Protein AF-A0A7C1Z203-F1 (afdb_monomer_lite)

Secondary structure (DSSP, 8-state):
--------TT--PPP-THHHHHHHHHTTPEE--HHHHHHHTTSHHHHTTSS-EESSHHHHHHHHHTT--------------

Sequence (81 aa):
MGNDFKLDPWGSSAIVGEDYIRLIKEFGIEEIDEKIMQKIQENRFMRRKIMFGHHDLQYVFKAIENNQLWAVMSGISSYSY

pLDDT: mean 82.62, std 13.57, range [35.0, 98.5]

Radius of gyration: 16.4 Å; chains: 1; bounding box: 37×38×46 Å

Foldseek 3Di:
DDDPDDDDPPDDDDDDDPSVVVVCVVVVWDFCDPVNCVVPVVDPCSVVCVPTTDDPCVVVVVCVVVVHDDDDDDDDDDDDD

Structure (mmCIF, N/CA/C/O backbone):
data_AF-A0A7C1Z203-F1
#
_entry.id   AF-A0A7C1Z203-F1
#
loop_
_atom_site.group_PDB
_atom_site.id
_atom_site.type_symbol
_atom_site.label_atom_id
_atom_site.lab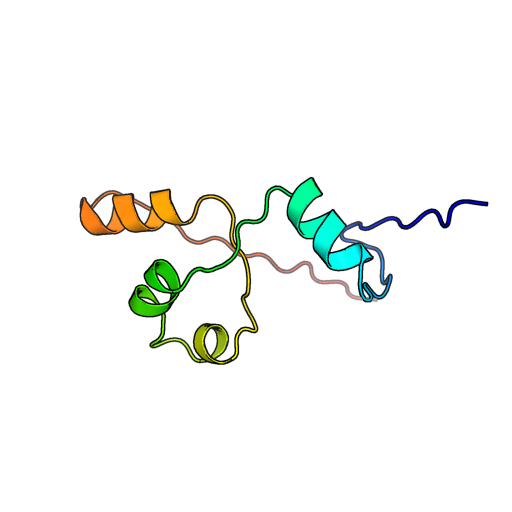el_alt_id
_atom_site.label_comp_id
_atom_site.label_asym_id
_atom_si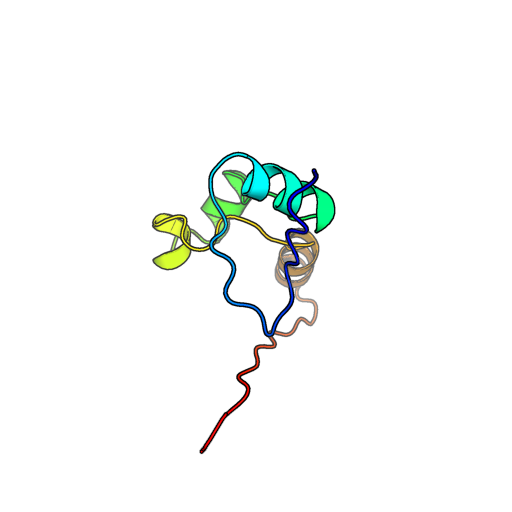te.label_entity_id
_atom_site.label_seq_id
_atom_site.pdbx_PDB_ins_code
_atom_site.Cartn_x
_atom_site.Cartn_y
_atom_site.Cartn_z
_atom_site.occupancy
_atom_site.B_iso_or_equiv
_atom_site.auth_seq_id
_atom_site.auth_comp_id
_atom_site.auth_asym_id
_atom_site.auth_atom_id
_atom_site.pdbx_PDB_model_num
ATOM 1 N N . MET A 1 1 ? 12.594 -1.164 -33.941 1.00 35.00 1 MET A N 1
ATOM 2 C CA . MET A 1 1 ? 12.529 -2.521 -33.365 1.00 35.00 1 MET A CA 1
ATOM 3 C C . MET A 1 1 ? 12.183 -2.331 -31.903 1.00 35.00 1 MET A C 1
ATOM 5 O O . MET A 1 1 ? 12.970 -1.711 -31.202 1.00 35.00 1 MET A O 1
ATOM 9 N N . GLY A 1 2 ? 10.946 -2.658 -31.522 1.00 42.12 2 GLY A N 1
ATOM 10 C CA . GLY A 1 2 ? 10.441 -2.424 -30.169 1.00 42.12 2 GLY A CA 1
ATOM 11 C C . GLY A 1 2 ? 11.201 -3.303 -29.190 1.00 42.12 2 GLY A C 1
ATOM 12 O O . GLY A 1 2 ? 11.380 -4.488 -29.450 1.00 42.12 2 GLY A O 1
ATOM 13 N N . ASN A 1 3 ? 11.711 -2.708 -28.120 1.00 53.94 3 ASN A N 1
ATOM 14 C CA . ASN A 1 3 ? 12.300 -3.468 -27.034 1.00 53.94 3 ASN A CA 1
ATOM 15 C C . ASN A 1 3 ? 11.152 -4.246 -26.369 1.00 53.94 3 ASN A C 1
ATOM 17 O O . ASN A 1 3 ? 10.229 -3.617 -25.848 1.00 53.94 3 ASN A O 1
ATOM 21 N N . ASP A 1 4 ? 11.168 -5.579 -26.443 1.00 58.34 4 ASP A N 1
ATOM 22 C CA . ASP A 1 4 ? 10.207 -6.459 -25.765 1.00 58.34 4 ASP A CA 1
ATOM 23 C C . ASP A 1 4 ? 10.464 -6.403 -24.252 1.00 58.34 4 ASP A C 1
ATOM 25 O O . ASP A 1 4 ? 11.063 -7.290 -23.644 1.00 58.34 4 ASP A O 1
ATOM 29 N N . PHE A 1 5 ? 10.059 -5.296 -23.632 1.00 61.28 5 PHE A N 1
ATOM 30 C CA . PHE A 1 5 ? 10.125 -5.119 -22.191 1.00 61.28 5 PHE A CA 1
ATOM 31 C C . PHE A 1 5 ? 9.043 -5.983 -21.540 1.00 61.28 5 PHE A C 1
ATOM 33 O O . PHE A 1 5 ? 7.864 -5.624 -21.513 1.00 61.28 5 PHE A O 1
ATOM 40 N N . LYS A 1 6 ? 9.448 -7.150 -21.036 1.00 65.00 6 LYS A N 1
ATOM 41 C CA . LYS A 1 6 ? 8.587 -8.066 -20.292 1.00 65.00 6 LYS A CA 1
ATOM 42 C C . LYS A 1 6 ? 8.811 -7.860 -18.795 1.00 65.00 6 LYS A C 1
ATOM 44 O O . LYS A 1 6 ? 9.873 -8.195 -18.271 1.00 65.00 6 LYS A O 1
ATOM 49 N N . LEU A 1 7 ? 7.818 -7.273 -18.125 1.00 68.94 7 LEU A N 1
ATOM 50 C CA . LEU A 1 7 ? 7.741 -7.264 -16.668 1.00 68.94 7 LEU A CA 1
ATOM 51 C C . LEU A 1 7 ? 6.993 -8.524 -16.240 1.00 68.94 7 LEU A C 1
ATOM 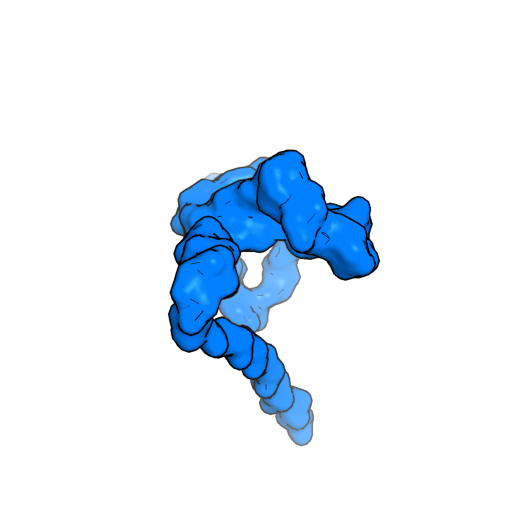53 O O . LEU A 1 7 ? 5.791 -8.646 -16.472 1.00 68.94 7 LEU A O 1
ATOM 57 N N . ASP A 1 8 ? 7.705 -9.468 -15.640 1.00 76.69 8 ASP A N 1
ATOM 58 C CA . ASP A 1 8 ? 7.105 -10.657 -15.055 1.00 76.69 8 ASP A CA 1
ATOM 59 C C . ASP A 1 8 ? 7.756 -10.976 -13.698 1.00 76.69 8 ASP A C 1
ATOM 61 O O . ASP A 1 8 ? 8.874 -10.523 -13.441 1.00 76.69 8 ASP A O 1
ATOM 65 N N . PRO A 1 9 ? 7.072 -11.725 -12.811 1.00 74.31 9 PRO A N 1
ATOM 66 C CA . PRO A 1 9 ? 7.574 -12.034 -11.469 1.00 74.31 9 PRO A CA 1
ATOM 67 C C . PRO A 1 9 ? 8.906 -12.800 -11.415 1.00 74.31 9 PRO A C 1
ATOM 69 O O . PRO A 1 9 ? 9.449 -12.975 -10.325 1.00 74.31 9 PRO A O 1
ATOM 72 N N . TRP A 1 10 ? 9.413 -13.287 -12.552 1.00 77.38 10 TRP A N 1
ATOM 73 C CA . TRP A 1 10 ? 10.637 -14.081 -12.665 1.00 77.38 10 TRP A CA 1
ATOM 74 C C . TRP A 1 10 ? 11.774 -13.338 -13.394 1.00 77.38 10 TRP A C 1
ATOM 76 O O . TRP A 1 10 ? 12.905 -13.825 -13.403 1.00 77.38 10 TRP A O 1
ATOM 86 N N . GLY A 1 11 ? 11.503 -12.174 -13.995 1.00 65.38 11 GLY A N 1
ATOM 87 C CA . GLY A 1 11 ? 12.464 -11.370 -14.754 1.00 65.38 11 GLY A CA 1
ATOM 88 C C . GLY A 1 11 ? 13.196 -10.308 -13.920 1.00 65.38 11 GLY A C 1
ATOM 89 O O . GLY A 1 11 ? 12.691 -9.819 -12.915 1.00 65.38 11 GLY A O 1
ATOM 90 N N . SER A 1 12 ? 14.396 -9.908 -14.360 1.00 58.91 12 SER A N 1
ATOM 91 C CA . SER A 1 12 ? 15.260 -8.925 -13.677 1.00 58.91 12 SER A CA 1
ATOM 92 C C . SER A 1 12 ? 15.464 -7.625 -14.470 1.00 58.91 12 SER A C 1
ATOM 94 O O . SER A 1 12 ? 16.520 -6.995 -14.379 1.00 58.91 12 SER A O 1
ATOM 96 N N . SER A 1 13 ? 14.497 -7.244 -15.304 1.00 65.12 13 SER A N 1
ATOM 97 C CA . SER A 1 13 ? 14.590 -6.036 -16.128 1.00 65.12 13 SER A CA 1
ATOM 98 C C . SER A 1 13 ? 14.578 -4.786 -15.244 1.00 65.12 13 SER A C 1
ATOM 100 O O . SER A 1 13 ? 13.635 -4.564 -14.484 1.00 65.12 13 SER A O 1
ATOM 102 N N . ALA A 1 14 ? 15.619 -3.955 -15.336 1.00 60.56 14 ALA A N 1
ATOM 103 C CA . ALA A 1 14 ? 15.643 -2.668 -14.650 1.00 60.56 14 ALA A CA 1
ATOM 104 C C . ALA A 1 14 ? 14.611 -1.726 -15.290 1.00 60.56 14 ALA A C 1
ATOM 106 O O . ALA A 1 14 ? 14.694 -1.431 -16.481 1.00 60.56 14 ALA A O 1
ATOM 107 N N . ILE A 1 15 ? 13.642 -1.261 -14.501 1.00 66.31 15 ILE A N 1
ATOM 108 C CA . ILE A 1 15 ? 12.677 -0.238 -14.921 1.00 66.31 15 ILE A CA 1
ATOM 109 C C . ILE A 1 15 ? 13.370 1.128 -14.828 1.00 66.31 15 ILE A C 1
ATOM 111 O O . ILE A 1 15 ? 13.932 1.456 -13.781 1.00 66.31 15 ILE A O 1
ATOM 115 N N . VAL A 1 16 ? 13.329 1.934 -15.893 1.00 63.00 16 VAL A N 1
ATOM 116 C CA . VAL A 1 16 ? 13.956 3.267 -15.922 1.00 63.00 16 VAL A CA 1
ATOM 117 C C . VAL A 1 16 ? 13.005 4.295 -16.537 1.00 63.00 16 VAL A C 1
ATOM 119 O O . VAL A 1 16 ? 12.395 4.042 -17.568 1.00 63.00 16 VAL A O 1
ATOM 122 N N . GLY A 1 17 ? 12.903 5.482 -15.931 1.00 66.75 17 GLY A N 1
ATOM 123 C CA . GLY A 1 17 ? 12.254 6.647 -16.547 1.00 66.75 17 GLY A CA 1
ATOM 124 C C . GLY A 1 17 ? 10.780 6.446 -16.935 1.00 66.75 17 GLY A C 1
ATOM 125 O O . GLY A 1 17 ? 9.944 6.145 -16.085 1.00 66.75 17 GLY A O 1
ATOM 126 N N . GLU A 1 18 ? 10.458 6.663 -18.214 1.00 65.75 18 GLU A N 1
ATOM 127 C CA . GLU A 1 18 ? 9.091 6.676 -18.768 1.00 65.75 18 GLU A CA 1
ATOM 128 C C . GLU A 1 18 ? 8.369 5.323 -18.673 1.00 65.75 18 GLU A C 1
ATOM 130 O O . GLU A 1 18 ? 7.141 5.284 -18.546 1.00 65.75 18 GLU A O 1
ATOM 135 N N . ASP A 1 19 ? 9.123 4.220 -18.647 1.00 71.69 19 ASP A N 1
ATOM 136 C CA . ASP A 1 19 ? 8.566 2.872 -18.516 1.00 71.69 19 ASP A CA 1
ATOM 137 C C . ASP A 1 19 ? 7.806 2.710 -17.195 1.00 71.69 19 ASP A C 1
ATOM 139 O O . ASP A 1 19 ? 6.775 2.048 -17.134 1.00 71.69 19 ASP A O 1
ATOM 143 N N . TYR A 1 20 ? 8.247 3.394 -16.140 1.00 74.12 20 TYR A N 1
ATOM 144 C CA . TYR A 1 20 ? 7.610 3.340 -14.831 1.00 74.12 20 TYR A CA 1
ATOM 145 C C . TYR A 1 20 ? 6.213 3.975 -14.813 1.00 74.12 20 TYR A C 1
ATOM 147 O O . TYR A 1 20 ? 5.271 3.398 -14.272 1.00 74.12 20 TYR A O 1
ATOM 155 N N . ILE A 1 21 ? 6.058 5.145 -15.443 1.00 77.38 21 ILE A N 1
ATOM 156 C CA . ILE A 1 21 ? 4.772 5.859 -15.522 1.00 77.38 21 ILE A CA 1
ATOM 157 C C . ILE A 1 21 ? 3.767 5.038 -16.337 1.00 77.38 21 ILE A C 1
ATOM 159 O O . ILE A 1 21 ? 2.593 4.932 -15.971 1.00 77.38 21 ILE A O 1
ATOM 163 N N . ARG A 1 22 ? 4.233 4.414 -17.427 1.00 81.12 22 ARG A N 1
ATOM 164 C CA . ARG A 1 22 ? 3.412 3.511 -18.237 1.00 81.12 22 ARG A CA 1
ATOM 165 C C . ARG A 1 22 ? 2.932 2.311 -17.421 1.00 81.12 22 ARG A C 1
ATOM 167 O O . ARG A 1 22 ? 1.745 2.003 -17.455 1.00 81.12 22 ARG A O 1
ATOM 174 N N . LEU A 1 23 ? 3.827 1.678 -16.663 1.00 78.19 23 LEU A N 1
ATOM 175 C CA . LEU A 1 23 ? 3.509 0.514 -15.833 1.00 78.19 23 LEU A CA 1
ATOM 176 C C . LEU A 1 23 ? 2.513 0.849 -14.722 1.00 78.19 23 LEU A C 1
ATOM 178 O O . LEU A 1 23 ? 1.561 0.104 -14.532 1.00 78.19 23 LEU A O 1
ATOM 182 N N . ILE A 1 24 ? 2.670 1.985 -14.035 1.00 81.94 24 ILE A N 1
ATOM 183 C CA . ILE A 1 24 ? 1.687 2.447 -13.040 1.00 81.94 24 ILE A CA 1
ATOM 184 C C . ILE A 1 24 ? 0.286 2.480 -13.659 1.00 81.94 24 ILE A C 1
ATOM 186 O O . ILE A 1 24 ? -0.661 1.942 -13.087 1.00 81.94 24 ILE A O 1
ATOM 190 N N . LYS A 1 25 ? 0.169 3.040 -14.868 1.00 83.25 25 LYS A N 1
ATOM 191 C CA . LYS A 1 25 ? -1.103 3.121 -15.588 1.00 83.25 25 LYS A CA 1
ATOM 192 C C . LYS A 1 25 ? -1.622 1.753 -16.042 1.00 83.25 25 LYS A C 1
ATOM 194 O O . LYS A 1 25 ? -2.812 1.494 -15.905 1.00 83.25 25 LYS A O 1
ATOM 199 N N . GLU A 1 26 ? -0.762 0.895 -16.590 1.00 86.00 26 GLU A N 1
ATOM 200 C CA . GLU A 1 26 ? -1.144 -0.447 -17.060 1.00 86.00 26 GLU A CA 1
ATOM 201 C C . GLU A 1 26 ? -1.623 -1.350 -15.918 1.00 86.00 26 GLU A C 1
ATOM 203 O O . GLU A 1 26 ? -2.596 -2.081 -16.083 1.00 86.00 26 GLU A O 1
ATOM 208 N N . PHE A 1 27 ? -0.976 -1.270 -14.755 1.00 85.06 27 PHE A N 1
ATOM 209 C CA . PHE A 1 27 ? -1.313 -2.069 -13.577 1.00 85.06 27 PHE A CA 1
ATOM 210 C C . PHE A 1 27 ? -2.411 -1.442 -12.703 1.00 85.06 27 PHE A C 1
ATOM 212 O O . PHE A 1 27 ? -2.751 -2.010 -11.667 1.00 85.06 27 PHE A O 1
ATOM 219 N N . GLY A 1 28 ? -2.970 -0.290 -13.098 1.00 86.88 28 GLY A N 1
ATOM 220 C CA . GLY A 1 28 ? -4.010 0.399 -12.328 1.00 86.88 28 GLY A CA 1
ATOM 221 C C . GLY A 1 28 ? -3.536 0.831 -10.939 1.00 86.88 28 GLY A C 1
ATOM 222 O O . GLY A 1 28 ? -4.318 0.842 -9.993 1.00 86.88 28 GLY A O 1
ATOM 223 N N . ILE A 1 29 ? -2.243 1.128 -10.799 1.00 90.81 29 ILE A N 1
ATOM 224 C CA . ILE A 1 29 ? -1.671 1.600 -9.544 1.00 90.81 29 ILE A CA 1
ATOM 225 C C . ILE A 1 29 ? -2.051 3.069 -9.383 1.00 90.81 29 ILE A C 1
ATOM 227 O O . ILE A 1 29 ? -1.760 3.904 -10.238 1.00 90.81 29 ILE A O 1
ATOM 231 N N . GLU A 1 30 ? -2.677 3.382 -8.260 1.00 91.00 30 GLU A N 1
ATOM 232 C CA . GLU A 1 30 ? -2.961 4.747 -7.843 1.00 91.00 30 GLU A CA 1
ATOM 233 C C . GLU A 1 30 ? -1.810 5.265 -6.979 1.00 91.00 30 GLU A C 1
ATOM 235 O O . GLU A 1 30 ? -1.211 4.514 -6.204 1.00 91.00 30 GLU A O 1
ATOM 240 N N . GLU A 1 31 ? -1.471 6.546 -7.114 1.00 89.50 31 GLU A N 1
ATOM 241 C CA . GLU A 1 31 ? -0.463 7.171 -6.259 1.00 89.50 31 GLU A CA 1
ATOM 242 C C . GLU A 1 31 ? -0.983 7.339 -4.829 1.00 89.50 31 GLU A C 1
ATOM 244 O O . GLU A 1 31 ? -2.152 7.646 -4.596 1.00 89.50 31 GLU A O 1
ATOM 249 N N . ILE A 1 32 ? -0.084 7.208 -3.852 1.00 90.75 32 ILE A N 1
ATOM 250 C CA . ILE A 1 32 ? -0.391 7.585 -2.472 1.00 90.75 32 ILE A CA 1
ATOM 251 C C . ILE A 1 32 ? -0.444 9.114 -2.385 1.00 90.75 32 ILE A C 1
ATOM 253 O O . ILE A 1 32 ? 0.589 9.782 -2.282 1.00 90.75 32 ILE A O 1
ATOM 257 N N . ASP A 1 33 ? -1.659 9.656 -2.409 1.00 89.25 33 ASP A N 1
ATOM 258 C CA . ASP A 1 33 ? -1.905 11.088 -2.267 1.00 89.25 33 ASP A CA 1
ATOM 259 C C . ASP A 1 33 ? -1.633 11.601 -0.836 1.00 89.25 33 ASP A C 1
ATOM 261 O O . ASP A 1 33 ? -1.393 10.844 0.112 1.00 89.25 33 ASP A O 1
ATOM 265 N N . GLU A 1 34 ? -1.662 12.923 -0.654 1.00 88.38 34 GLU A N 1
ATOM 266 C CA . GLU A 1 34 ? -1.412 13.547 0.652 1.00 88.38 34 GLU A CA 1
ATOM 267 C C . GLU A 1 34 ? -2.430 13.124 1.719 1.00 88.38 34 GLU A C 1
ATOM 269 O O . GLU A 1 34 ? -2.080 12.985 2.893 1.00 88.38 34 GLU A O 1
ATOM 274 N N . LYS A 1 35 ? -3.683 12.878 1.323 1.00 89.56 35 LYS A N 1
ATOM 275 C CA . LYS A 1 35 ? -4.761 12.489 2.236 1.00 89.56 35 LYS A CA 1
ATOM 276 C C . LYS A 1 35 ? -4.520 11.091 2.799 1.00 89.56 35 LYS A C 1
ATOM 278 O O . LYS A 1 35 ? -4.701 10.865 3.995 1.00 89.56 35 LYS A O 1
ATOM 283 N N . ILE A 1 36 ? -4.104 10.157 1.953 1.00 90.00 36 ILE A N 1
ATOM 284 C CA . ILE A 1 36 ? -3.716 8.804 2.338 1.00 90.00 36 ILE A CA 1
ATOM 285 C C . ILE A 1 36 ? -2.419 8.855 3.145 1.00 90.00 36 ILE A C 1
ATOM 287 O O . ILE A 1 36 ? -2.339 8.234 4.206 1.00 90.00 36 ILE A O 1
ATOM 291 N N . MET A 1 37 ? -1.437 9.648 2.708 1.00 89.94 37 MET A N 1
ATOM 292 C CA . MET A 1 37 ? -0.162 9.810 3.409 1.00 89.94 37 MET A CA 1
ATOM 293 C C . MET A 1 37 ? -0.362 10.278 4.855 1.00 89.94 37 MET A C 1
ATOM 295 O O . MET A 1 37 ? 0.225 9.697 5.765 1.00 89.94 37 MET A O 1
ATOM 299 N N . GLN A 1 38 ? -1.244 11.251 5.100 1.00 89.94 38 GLN A N 1
ATOM 300 C CA . GLN A 1 38 ? -1.562 11.726 6.453 1.00 89.94 38 GLN A CA 1
ATOM 301 C C . GLN A 1 38 ? -2.080 10.613 7.377 1.00 89.94 38 GLN A C 1
ATOM 303 O O . GLN A 1 38 ? -1.782 10.629 8.570 1.00 89.94 38 GLN A O 1
ATOM 308 N N . LYS A 1 39 ? -2.802 9.616 6.844 1.00 88.31 39 LYS A N 1
ATOM 309 C CA . LYS A 1 39 ? -3.310 8.479 7.632 1.00 88.31 39 LYS A CA 1
ATOM 310 C C . LYS A 1 39 ? -2.222 7.472 8.024 1.00 88.31 39 LYS A C 1
ATOM 312 O O . LYS A 1 39 ? -2.396 6.751 9.001 1.00 88.31 39 LYS A O 1
ATOM 317 N N . ILE A 1 40 ? -1.122 7.390 7.271 1.00 89.75 40 ILE A N 1
ATOM 318 C CA . ILE A 1 40 ? -0.118 6.308 7.384 1.00 89.75 40 ILE A CA 1
ATOM 319 C C . ILE A 1 40 ? 1.3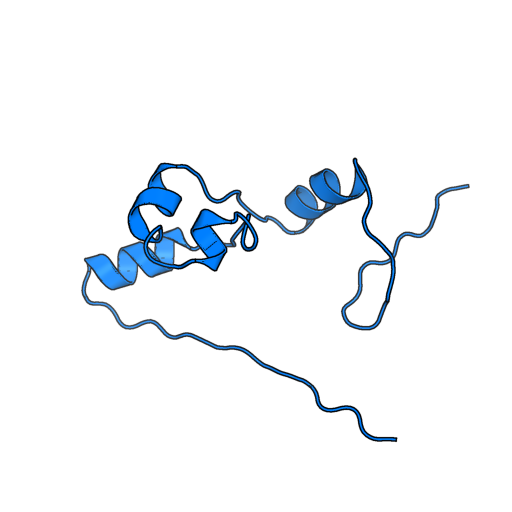26 6.803 7.562 1.00 89.75 40 ILE A C 1
ATOM 321 O O . ILE A 1 40 ? 2.270 6.007 7.558 1.00 89.75 40 ILE A O 1
ATOM 325 N N . GLN A 1 41 ? 1.506 8.109 7.776 1.00 87.94 41 GLN A N 1
ATOM 326 C CA . GLN A 1 41 ? 2.804 8.775 7.926 1.00 87.94 41 GLN A CA 1
ATOM 327 C C . GLN A 1 41 ? 3.636 8.291 9.122 1.00 87.94 41 GLN A C 1
ATOM 329 O O . GLN A 1 41 ? 4.847 8.504 9.149 1.00 87.94 41 GLN A O 1
ATOM 334 N N . GLU A 1 42 ? 3.046 7.603 10.098 1.00 90.62 42 GLU A N 1
ATOM 335 C CA . GLU A 1 42 ? 3.791 7.017 11.222 1.00 90.62 42 GLU A CA 1
ATOM 336 C C . GLU A 1 42 ? 4.782 5.932 10.756 1.00 90.62 42 GLU A C 1
ATOM 338 O O . GLU A 1 42 ? 5.847 5.731 11.353 1.00 90.62 42 GLU A O 1
ATOM 343 N N . ASN A 1 43 ? 4.513 5.287 9.616 1.00 88.38 43 ASN A N 1
ATOM 344 C CA . ASN A 1 43 ? 5.395 4.277 9.049 1.00 88.38 43 ASN A CA 1
ATOM 345 C C . ASN A 1 43 ? 6.567 4.907 8.265 1.00 88.38 43 ASN A C 1
ATOM 347 O O . ASN A 1 43 ? 6.396 5.693 7.330 1.00 88.38 43 ASN A O 1
ATOM 351 N N . ARG A 1 44 ? 7.798 4.504 8.613 1.00 90.00 44 ARG A N 1
ATOM 352 C CA . ARG A 1 44 ? 9.039 5.020 8.005 1.00 90.00 44 ARG A CA 1
ATOM 353 C C . ARG A 1 44 ? 9.133 4.819 6.487 1.00 90.00 44 ARG A C 1
ATOM 355 O O . ARG A 1 44 ? 9.779 5.627 5.824 1.00 90.00 44 ARG A O 1
ATOM 362 N N . PHE A 1 45 ? 8.554 3.744 5.951 1.00 88.62 45 PHE A N 1
ATOM 363 C CA . PHE A 1 45 ? 8.594 3.428 4.522 1.00 88.62 45 PHE A CA 1
ATOM 364 C C . PHE A 1 45 ? 7.681 4.360 3.726 1.00 88.62 45 PHE A C 1
ATOM 366 O O . PHE A 1 45 ? 8.051 4.772 2.627 1.00 88.62 45 PHE A O 1
ATOM 373 N N . MET A 1 46 ? 6.560 4.769 4.327 1.00 89.81 46 MET A N 1
ATOM 374 C CA . MET A 1 46 ? 5.625 5.732 3.741 1.00 89.81 46 MET A CA 1
ATOM 375 C C . MET A 1 46 ? 6.255 7.125 3.692 1.00 89.81 46 MET A C 1
ATOM 377 O O . MET A 1 46 ? 6.330 7.728 2.626 1.00 89.81 46 MET A O 1
ATOM 381 N N . ARG A 1 47 ? 6.853 7.594 4.801 1.00 88.88 47 ARG A N 1
ATOM 382 C CA . ARG A 1 47 ? 7.541 8.906 4.832 1.00 88.88 47 ARG A CA 1
ATOM 383 C C . ARG A 1 47 ? 8.682 9.025 3.828 1.00 88.88 47 ARG A C 1
ATOM 385 O O . ARG A 1 47 ? 8.938 10.106 3.311 1.00 88.88 47 ARG A O 1
ATOM 392 N N . ARG A 1 48 ? 9.395 7.924 3.576 1.00 90.12 48 ARG A N 1
ATOM 393 C CA . ARG A 1 48 ? 10.499 7.872 2.604 1.00 90.12 48 ARG A CA 1
ATOM 394 C C . ARG A 1 48 ? 10.027 7.667 1.162 1.00 90.12 48 ARG A C 1
ATOM 396 O O . ARG A 1 48 ? 10.881 7.568 0.289 1.00 90.12 48 ARG A O 1
ATOM 403 N N . LYS A 1 49 ? 8.712 7.584 0.922 1.00 85.44 49 LYS A N 1
ATOM 404 C CA . LYS A 1 49 ? 8.104 7.305 -0.389 1.00 85.44 49 LYS A CA 1
ATOM 405 C C . LYS A 1 49 ? 8.639 6.022 -1.043 1.00 85.44 49 LYS A C 1
ATOM 407 O O . LYS A 1 49 ? 8.736 5.933 -2.259 1.00 85.44 49 LYS A O 1
ATOM 412 N N . ILE A 1 50 ? 9.003 5.030 -0.221 1.00 86.88 50 ILE A N 1
ATOM 413 C CA . ILE A 1 50 ? 9.440 3.706 -0.696 1.00 86.88 50 ILE A CA 1
ATOM 414 C C . ILE A 1 50 ? 8.226 2.921 -1.201 1.00 86.88 50 ILE A C 1
ATOM 416 O O . ILE A 1 50 ? 8.293 2.283 -2.244 1.00 86.88 50 ILE A O 1
ATOM 420 N N . MET A 1 51 ? 7.109 3.012 -0.479 1.00 86.75 51 MET A N 1
ATOM 421 C CA . MET A 1 51 ? 5.793 2.636 -0.988 1.00 86.75 51 MET A CA 1
ATOM 422 C C . MET A 1 51 ? 5.173 3.904 -1.576 1.00 86.75 51 MET A C 1
ATOM 424 O O . MET A 1 51 ? 4.944 4.863 -0.838 1.00 86.75 51 MET A O 1
ATOM 428 N N . PHE A 1 52 ? 4.975 3.935 -2.891 1.00 84.06 52 PHE A N 1
ATOM 429 C CA . PHE A 1 52 ? 4.543 5.130 -3.633 1.00 84.06 52 PHE A CA 1
ATOM 430 C C . PHE A 1 52 ? 3.157 4.975 -4.270 1.00 84.06 52 PHE A C 1
ATOM 432 O O . PHE A 1 52 ? 2.545 5.977 -4.630 1.00 84.06 52 PHE A O 1
ATOM 439 N N . GLY A 1 53 ? 2.650 3.746 -4.385 1.00 89.50 53 GLY A N 1
ATOM 440 C CA . GLY A 1 53 ? 1.350 3.480 -4.981 1.00 89.50 53 GLY A CA 1
ATOM 441 C C . GLY A 1 53 ? 0.616 2.319 -4.326 1.00 89.50 53 GLY A C 1
ATOM 442 O O . GLY A 1 53 ? 1.195 1.551 -3.553 1.00 89.50 53 GLY A O 1
ATOM 443 N N . HIS A 1 54 ? -0.674 2.221 -4.618 1.00 92.31 54 HIS A N 1
ATOM 444 C CA . HIS A 1 54 ? -1.573 1.202 -4.097 1.00 92.31 54 HIS A CA 1
ATOM 445 C C . HIS A 1 54 ? -2.636 0.812 -5.128 1.00 92.31 54 HIS A C 1
ATOM 447 O O . HIS A 1 54 ? -2.863 1.516 -6.104 1.00 92.31 54 HIS A O 1
ATOM 453 N N . HIS A 1 55 ? -3.339 -0.287 -4.863 1.00 91.94 55 HIS A N 1
ATOM 454 C CA . HIS A 1 55 ? -4.591 -0.623 -5.533 1.00 91.94 55 HIS A CA 1
ATOM 455 C C . HIS A 1 55 ? -5.678 -0.663 -4.463 1.00 91.94 55 HIS A C 1
ATOM 457 O O . HIS A 1 55 ? -5.545 -1.396 -3.482 1.00 91.94 55 HIS A O 1
ATOM 463 N N . ASP A 1 56 ? -6.731 0.139 -4.624 1.00 92.00 56 ASP A N 1
ATOM 464 C CA . ASP A 1 56 ? -7.959 0.006 -3.834 1.00 92.00 56 ASP A CA 1
ATOM 465 C C . ASP A 1 56 ? -7.832 0.166 -2.299 1.00 92.00 56 ASP A C 1
ATOM 467 O O . ASP A 1 56 ? -8.680 -0.290 -1.520 1.00 92.00 56 ASP A O 1
ATOM 471 N N . LEU A 1 57 ? -6.797 0.872 -1.828 1.00 93.00 57 LEU A N 1
ATOM 472 C CA . LEU A 1 57 ? -6.519 1.063 -0.399 1.00 93.00 57 LEU A CA 1
ATOM 473 C C . LEU A 1 57 ? -7.651 1.800 0.340 1.00 93.00 57 LEU A C 1
ATOM 475 O O . LEU A 1 57 ? -7.857 1.598 1.539 1.00 93.00 57 LEU A O 1
ATOM 479 N N . GLN A 1 58 ? -8.441 2.605 -0.373 1.00 91.88 58 GLN A N 1
ATOM 480 C CA . GLN A 1 58 ? -9.623 3.278 0.158 1.00 91.88 58 GLN A CA 1
ATOM 481 C C . GLN A 1 58 ? -10.645 2.308 0.766 1.00 91.88 58 GLN A C 1
ATOM 483 O O . GLN A 1 58 ? -11.283 2.653 1.763 1.00 91.88 58 GLN A O 1
ATOM 488 N N . TYR A 1 59 ? -10.785 1.090 0.230 1.00 94.00 59 TYR A N 1
ATOM 489 C CA . TYR A 1 59 ? -11.709 0.101 0.791 1.00 94.00 59 TYR A CA 1
ATOM 490 C C . TYR A 1 59 ? -11.210 -0.454 2.123 1.00 94.00 59 TYR A C 1
ATOM 492 O O . TYR A 1 59 ? -12.016 -0.675 3.026 1.00 94.00 59 TYR A O 1
ATOM 500 N N . VAL A 1 60 ? -9.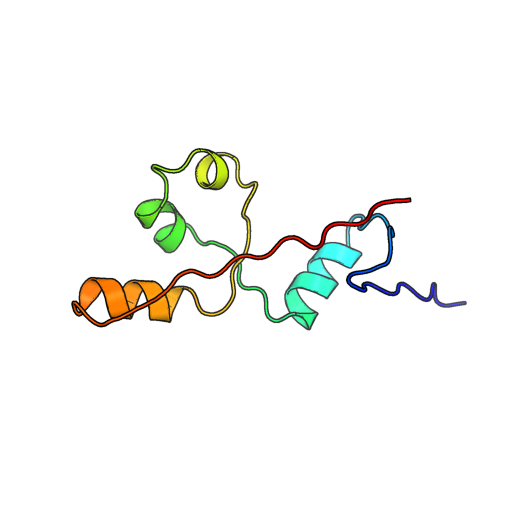891 -0.602 2.283 1.00 94.31 60 VAL A N 1
ATOM 501 C CA . VAL A 1 60 ? -9.283 -1.007 3.557 1.00 94.31 60 VAL A CA 1
ATOM 502 C C . VA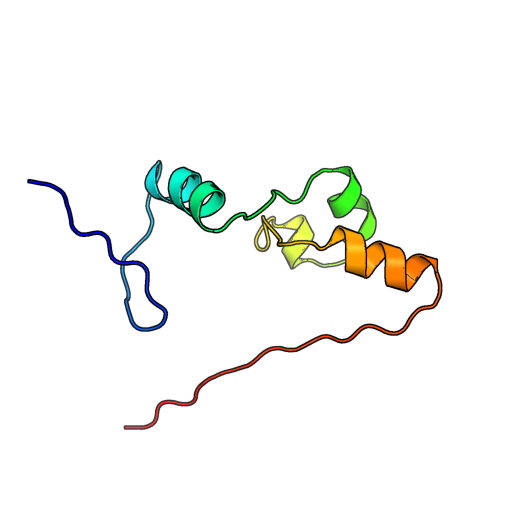L A 1 60 ? -9.514 0.072 4.612 1.00 94.31 60 VAL A C 1
ATOM 504 O O . VAL A 1 60 ? -9.987 -0.236 5.704 1.00 94.31 60 VAL A O 1
ATOM 507 N N . PHE A 1 61 ? -9.273 1.348 4.286 1.00 93.56 61 PHE A N 1
ATOM 508 C CA . PHE A 1 61 ? -9.563 2.441 5.222 1.00 93.56 61 PHE A CA 1
ATOM 509 C C . PHE A 1 61 ? -11.042 2.515 5.592 1.00 93.56 61 PHE A C 1
ATOM 511 O O . PHE A 1 61 ? -11.363 2.671 6.765 1.00 93.56 61 PHE A O 1
ATOM 518 N N . LYS A 1 62 ? -11.942 2.347 4.619 1.00 95.25 62 LYS A N 1
ATOM 519 C CA . LYS A 1 62 ? -13.386 2.322 4.872 1.00 95.25 62 LYS A CA 1
ATOM 520 C C . LYS A 1 62 ? -13.784 1.163 5.790 1.00 95.25 62 LYS A C 1
ATOM 522 O O . LYS A 1 62 ? -14.635 1.347 6.656 1.00 95.25 62 LYS A O 1
ATOM 527 N N . ALA A 1 63 ? -13.183 -0.015 5.623 1.00 97.31 63 ALA A N 1
ATOM 528 C CA . ALA A 1 63 ? -13.427 -1.151 6.506 1.00 97.31 63 ALA A CA 1
ATOM 529 C C . ALA A 1 63 ? -12.959 -0.856 7.939 1.00 97.31 63 ALA A C 1
ATOM 531 O O . ALA A 1 63 ? -13.712 -1.095 8.880 1.00 97.31 63 ALA A O 1
ATOM 532 N N . ILE A 1 64 ? -11.769 -0.263 8.101 1.00 94.56 64 ILE A N 1
ATOM 533 C CA . ILE A 1 64 ? -11.241 0.167 9.406 1.00 94.56 64 ILE A CA 1
ATOM 534 C C . ILE A 1 64 ? -12.183 1.184 10.067 1.00 94.56 64 ILE A C 1
ATOM 536 O O . ILE A 1 64 ? -12.574 0.997 11.215 1.00 94.56 64 ILE A O 1
ATOM 540 N N . GLU A 1 65 ? -12.589 2.227 9.339 1.00 95.31 65 GLU A N 1
ATOM 541 C CA . GLU A 1 65 ? -13.478 3.287 9.840 1.00 95.31 65 GLU A CA 1
ATOM 542 C C . GLU A 1 65 ? -14.855 2.747 10.265 1.00 95.31 65 GLU A C 1
ATOM 544 O O . GLU A 1 65 ? -15.433 3.220 11.242 1.00 95.31 65 GLU A O 1
ATOM 549 N N . ASN A 1 66 ? -15.360 1.720 9.575 1.00 97.81 66 ASN A N 1
ATOM 550 C CA . ASN A 1 66 ? -16.652 1.096 9.867 1.00 97.81 66 ASN A CA 1
ATOM 551 C C . ASN A 1 66 ? -16.566 -0.106 10.828 1.00 97.81 66 ASN A C 1
ATOM 553 O O . ASN A 1 66 ? -17.566 -0.804 10.996 1.00 97.81 66 ASN A O 1
ATOM 557 N N . ASN A 1 67 ? -15.406 -0.382 11.439 1.00 97.56 67 ASN A N 1
ATOM 558 C CA . ASN A 1 67 ? -15.168 -1.579 12.264 1.00 97.56 67 ASN A CA 1
ATOM 559 C C . ASN A 1 67 ? -15.540 -2.902 11.560 1.00 97.56 67 ASN A C 1
ATOM 561 O O . ASN A 1 67 ? -16.056 -3.838 12.173 1.00 97.56 67 ASN A O 1
ATOM 565 N N . GLN A 1 68 ? -15.296 -2.980 10.253 1.00 98.50 68 GLN A N 1
ATOM 566 C CA . GLN A 1 68 ? -15.509 -4.177 9.443 1.00 98.50 68 GLN A CA 1
ATOM 567 C C . GLN A 1 68 ? -14.236 -5.030 9.392 1.00 98.50 68 GLN A C 1
ATOM 569 O O . GLN A 1 68 ? -13.124 -4.539 9.579 1.00 98.50 68 GLN A O 1
ATOM 574 N N . LEU A 1 69 ? -14.398 -6.326 9.118 1.00 97.56 69 LEU A N 1
ATOM 575 C CA . LEU A 1 69 ? -13.275 -7.252 8.984 1.00 97.56 69 LEU A CA 1
ATOM 576 C C . LEU A 1 69 ? -12.448 -6.946 7.728 1.00 97.56 69 LEU A C 1
ATOM 578 O O . LEU A 1 69 ? -12.991 -6.695 6.654 1.00 97.56 69 LEU A O 1
ATOM 582 N N . TRP A 1 70 ? -11.129 -7.032 7.871 1.00 97.00 70 TRP A N 1
ATOM 583 C CA . TRP A 1 70 ? -10.142 -6.910 6.801 1.00 97.00 70 TRP A CA 1
ATOM 584 C C . TRP A 1 70 ? -8.928 -7.788 7.138 1.00 97.00 70 TRP A C 1
ATOM 586 O O . TRP A 1 70 ? -8.766 -8.219 8.281 1.00 97.00 70 TRP A O 1
ATOM 596 N N . ALA A 1 71 ? -8.086 -8.083 6.147 1.00 96.31 71 ALA A N 1
ATOM 597 C CA . ALA A 1 71 ? -6.923 -8.951 6.317 1.00 96.31 71 ALA A CA 1
ATOM 598 C C . ALA A 1 71 ? -5.708 -8.428 5.540 1.00 96.31 71 ALA A C 1
ATOM 600 O O . ALA A 1 71 ? -5.852 -7.740 4.531 1.00 96.31 71 ALA A O 1
ATOM 601 N N . VAL A 1 72 ? -4.511 -8.794 6.007 1.00 95.19 72 VAL A N 1
ATOM 602 C CA . VAL A 1 72 ? -3.231 -8.545 5.329 1.00 95.19 72 VAL A CA 1
ATOM 603 C C . VAL A 1 72 ? -2.636 -9.880 4.916 1.00 95.19 72 VAL A C 1
ATOM 605 O O . VAL A 1 72 ? -2.599 -10.813 5.716 1.00 95.19 72 VAL A O 1
ATOM 608 N N . MET A 1 73 ? -2.130 -9.958 3.688 1.00 95.50 73 MET A N 1
ATOM 609 C CA . MET A 1 73 ? -1.442 -11.136 3.174 1.00 95.50 73 MET A CA 1
ATOM 610 C C . MET A 1 73 ? -0.178 -10.708 2.428 1.00 95.50 73 MET A C 1
ATOM 612 O O . MET A 1 73 ? -0.202 -9.769 1.638 1.00 95.50 73 MET A O 1
ATOM 616 N N . SER A 1 74 ? 0.924 -11.402 2.691 1.00 93.81 74 SER A N 1
ATOM 617 C CA . SER A 1 74 ? 2.189 -11.272 1.967 1.00 93.81 74 SER A CA 1
ATOM 618 C C . SER A 1 74 ? 2.801 -12.663 1.806 1.00 93.81 74 SER A C 1
ATOM 620 O O . SER A 1 74 ? 2.462 -13.575 2.562 1.00 93.81 74 SER A O 1
ATOM 622 N N . GLY A 1 75 ? 3.675 -12.841 0.819 1.00 90.62 75 GLY A N 1
ATOM 623 C CA . GLY A 1 75 ? 4.292 -14.126 0.506 1.00 90.62 75 GLY A CA 1
ATOM 624 C C . GLY A 1 75 ? 5.737 -13.967 0.053 1.00 90.62 75 GLY A C 1
ATOM 625 O O . GLY A 1 75 ? 6.108 -12.954 -0.536 1.00 90.62 75 GLY A O 1
ATOM 626 N N . ILE A 1 76 ? 6.548 -14.986 0.325 1.00 88.06 76 ILE A N 1
ATOM 627 C CA . ILE A 1 76 ? 7.914 -15.108 -0.180 1.00 88.06 76 ILE A CA 1
ATOM 628 C C . ILE A 1 76 ? 8.089 -16.514 -0.752 1.00 88.06 76 ILE A C 1
ATOM 630 O O . ILE A 1 76 ? 7.696 -17.494 -0.121 1.00 88.06 76 ILE A O 1
ATOM 634 N N . SER A 1 77 ? 8.652 -16.615 -1.955 1.00 82.00 77 SER A N 1
ATOM 635 C CA . SER A 1 77 ? 9.014 -17.904 -2.544 1.00 82.00 77 SER A CA 1
ATOM 636 C C . SER A 1 77 ? 10.469 -18.205 -2.212 1.00 82.00 77 SER A C 1
ATOM 638 O O . SER A 1 77 ? 11.355 -17.424 -2.554 1.00 82.00 77 SER A O 1
ATOM 640 N N . SER A 1 78 ? 10.732 -19.333 -1.557 1.00 80.12 78 SER A N 1
ATOM 641 C CA . SER A 1 78 ? 12.095 -19.810 -1.330 1.00 80.12 78 SER A CA 1
ATOM 642 C C . SER A 1 78 ? 12.639 -20.462 -2.600 1.00 80.12 78 SER A C 1
ATOM 644 O O . SER A 1 78 ? 12.019 -21.388 -3.119 1.00 80.12 78 SER A O 1
ATOM 646 N N . TYR A 1 79 ? 13.811 -20.027 -3.056 1.00 75.81 79 TYR A N 1
ATOM 647 C CA . TYR A 1 79 ? 14.622 -20.766 -4.022 1.00 75.81 79 TYR A CA 1
ATOM 648 C C . TYR A 1 79 ? 15.888 -21.261 -3.315 1.00 75.81 79 TYR A C 1
ATOM 650 O O . TYR A 1 79 ? 16.636 -20.465 -2.749 1.00 75.81 79 TYR A O 1
ATOM 658 N N . SER A 1 80 ? 16.094 -22.576 -3.325 1.00 70.56 80 SER A N 1
ATOM 659 C CA . SER A 1 80 ? 17.343 -23.242 -2.939 1.00 70.56 80 SER A CA 1
ATOM 660 C C . SER A 1 80 ? 17.960 -23.832 -4.200 1.00 70.56 80 SER A C 1
ATOM 662 O O . SER A 1 80 ? 17.218 -24.321 -5.053 1.00 70.56 80 SER A O 1
ATOM 664 N N . TYR A 1 81 ? 19.287 -23.779 -4.302 1.00 55.69 81 TYR A N 1
ATOM 665 C CA . TYR A 1 81 ? 20.044 -24.579 -5.268 1.00 55.69 81 TYR A CA 1
ATOM 666 C C . TYR A 1 81 ? 20.006 -26.060 -4.887 1.00 55.69 81 TYR A C 1
ATOM 668 O O . TYR A 1 81 ? 19.828 -26.338 -3.673 1.00 55.69 81 TYR A O 1
#